Protein AF-A0A0R2JMX4-F1 (afdb_monomer)

Foldseek 3Di:
DDDFPPDVPFDWAWLQVLCVLLVHHSVCCVPPPVPDPLLCVLFVDWGDDDTIITGPVSSVVSSVPDPPDD

Radius of gyration: 11.61 Å; Cα contacts (8 Å, |Δi|>4): 79; chains: 1; bounding box: 35×23×24 Å

Nearest PDB structures (foldseek):
  4p0y-assembly2_B  TM=7.489E-01  e=2.304E-01  Enterococcus faecalis
  6i7d-assembly2_B  TM=4.444E-01  e=5.900E+00  Plasmodium falciparum 3D7
  5uv5-assembly1_B  TM=3.119E-01  e=6.288E+00  Human immunodeficiency virus type 1 BH10
  1tv6-assembly1_B  TM=2.817E-01  e=9.813E+00  Human immunodeficiency virus type 1 BH10

Solvent-accessible surface area (backbone atoms only — not comparable to full-atom values): 4247 Å² total; per-residue (Å²): 132,86,76,78,75,75,56,93,89,55,65,67,30,46,60,56,54,49,14,53,76,65,76,43,52,47,67,57,30,58,78,65,36,67,79,29,70,67,48,45,63,56,35,66,59,52,48,84,67,98,81,36,30,34,36,43,68,31,54,55,48,42,49,73,74,38,89,72,74,128

Structure (mmCIF, N/CA/C/O backbone):
data_AF-A0A0R2JMX4-F1
#
_entry.id   AF-A0A0R2JMX4-F1
#
loop_
_atom_site.group_PDB
_atom_site.id
_atom_site.type_symbol
_atom_site.label_atom_id
_atom_site.label_alt_id
_atom_site.label_comp_id
_atom_site.label_asym_id
_atom_site.label_entity_id
_atom_site.label_seq_id
_atom_site.pdbx_PDB_ins_code
_atom_site.Cartn_x
_atom_site.Cartn_y
_atom_site.Cartn_z
_atom_site.occupancy
_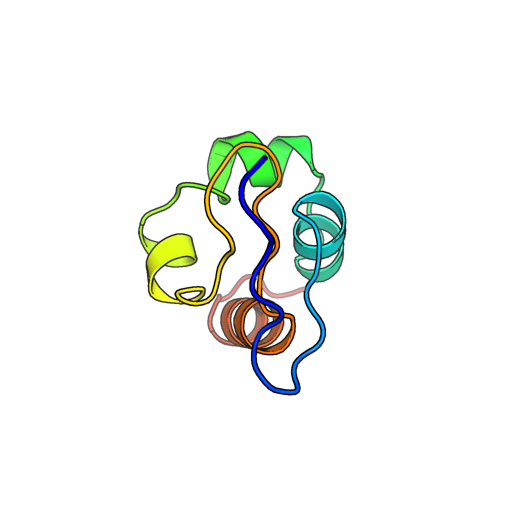atom_site.B_iso_or_equiv
_atom_site.auth_seq_id
_atom_site.auth_comp_id
_atom_site.auth_asym_id
_atom_site.auth_atom_id
_atom_site.pdbx_PDB_model_num
ATOM 1 N N . MET A 1 1 ? 19.382 7.312 -11.819 1.00 33.62 1 MET A N 1
ATOM 2 C CA . MET A 1 1 ? 17.944 6.962 -11.786 1.00 33.62 1 MET A CA 1
ATOM 3 C C . MET A 1 1 ? 17.838 5.459 -11.572 1.00 33.62 1 MET A C 1
ATOM 5 O O . MET A 1 1 ? 18.285 4.709 -12.430 1.00 33.62 1 MET A O 1
ATOM 9 N N . GLY A 1 2 ? 17.398 5.020 -10.388 1.00 39.25 2 GLY A N 1
ATOM 10 C CA . GLY A 1 2 ? 17.305 3.594 -10.056 1.00 39.25 2 GLY A CA 1
ATOM 11 C C . GLY A 1 2 ? 16.253 2.918 -10.930 1.00 39.25 2 GLY A C 1
ATOM 12 O O . GLY A 1 2 ? 15.116 3.376 -10.983 1.00 39.25 2 GLY A O 1
ATOM 13 N N . LYS A 1 3 ? 16.644 1.873 -11.663 1.00 36.06 3 LYS A N 1
ATOM 14 C CA . LYS A 1 3 ? 15.719 1.089 -12.484 1.00 36.06 3 LYS A CA 1
ATOM 15 C C . LYS A 1 3 ? 14.702 0.423 -11.556 1.00 36.06 3 LYS A C 1
ATOM 17 O O . LYS A 1 3 ? 15.099 -0.324 -10.664 1.00 36.06 3 LYS A O 1
ATOM 22 N N . ALA A 1 4 ? 13.412 0.681 -11.767 1.00 49.00 4 ALA A N 1
ATOM 23 C CA . ALA A 1 4 ? 12.364 -0.162 -11.210 1.00 49.00 4 ALA A CA 1
ATOM 24 C C . ALA A 1 4 ? 12.627 -1.587 -11.708 1.00 49.00 4 ALA A C 1
ATOM 26 O O . ALA A 1 4 ? 12.653 -1.818 -12.915 1.00 49.00 4 ALA A O 1
ATOM 27 N N . ILE A 1 5 ? 12.916 -2.515 -10.800 1.00 48.44 5 ILE A N 1
ATOM 28 C CA . ILE A 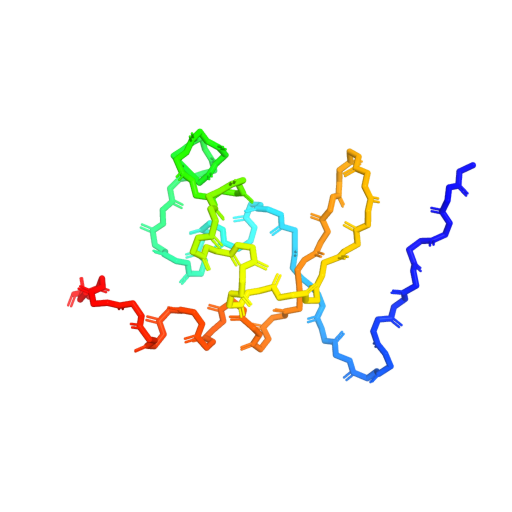1 5 ? 12.988 -3.933 -11.138 1.00 48.44 5 ILE A CA 1
ATOM 29 C C . ILE A 1 5 ? 11.527 -4.367 -11.296 1.00 48.44 5 ILE A C 1
ATOM 31 O O . ILE A 1 5 ? 10.821 -4.388 -10.285 1.00 48.44 5 ILE A O 1
ATOM 35 N N . PRO A 1 6 ? 11.023 -4.651 -12.512 1.00 50.34 6 PRO A N 1
ATOM 36 C CA . PRO A 1 6 ? 9.690 -5.216 -12.643 1.00 50.34 6 PRO A CA 1
ATOM 37 C C . PRO A 1 6 ? 9.690 -6.549 -11.897 1.00 50.34 6 PRO A C 1
ATOM 39 O O . PRO A 1 6 ? 10.554 -7.400 -12.135 1.00 50.34 6 PRO A O 1
ATOM 42 N N . TYR A 1 7 ? 8.761 -6.716 -10.954 1.00 55.47 7 TYR A N 1
ATOM 43 C CA . TYR A 1 7 ? 8.545 -8.004 -10.302 1.00 55.47 7 TYR A CA 1
ATOM 44 C C . TYR A 1 7 ? 8.378 -9.048 -11.396 1.00 55.47 7 TYR A C 1
ATOM 46 O O . TYR A 1 7 ? 7.564 -8.852 -12.297 1.00 55.47 7 TYR A O 1
ATOM 54 N N . LYS A 1 8 ? 9.192 -10.111 -11.359 1.00 47.09 8 LYS A N 1
ATOM 55 C CA . LYS A 1 8 ? 9.193 -11.183 -12.362 1.00 47.09 8 LYS A CA 1
ATOM 56 C C . LYS A 1 8 ? 7.762 -11.725 -12.534 1.00 47.09 8 LYS A C 1
ATOM 58 O O . LYS A 1 8 ? 7.338 -12.581 -11.770 1.00 47.09 8 LYS A O 1
ATOM 63 N N . GLY A 1 9 ? 7.029 -11.198 -13.519 1.00 53.50 9 GLY A N 1
ATOM 64 C CA . GLY A 1 9 ? 5.705 -11.657 -13.947 1.00 53.50 9 GLY A CA 1
ATOM 65 C C . GLY A 1 9 ? 4.464 -10.998 -13.322 1.00 53.50 9 GLY A C 1
ATOM 66 O O . GLY A 1 9 ? 3.369 -11.453 -13.632 1.00 53.50 9 GLY A O 1
ATOM 67 N N . GLY A 1 10 ? 4.576 -9.965 -12.477 1.00 63.97 10 GLY A N 1
ATOM 68 C CA . GLY A 1 10 ? 3.415 -9.374 -11.786 1.00 63.97 10 GLY A CA 1
ATOM 69 C C . GLY A 1 10 ? 3.123 -7.920 -12.166 1.00 63.97 10 GLY A C 1
ATOM 70 O O . GLY A 1 10 ? 4.042 -7.107 -12.236 1.00 63.97 10 GLY A O 1
ATOM 71 N N . ALA A 1 11 ? 1.845 -7.579 -12.369 1.00 83.19 11 ALA A N 1
ATOM 72 C CA . ALA A 1 11 ? 1.414 -6.192 -12.547 1.00 83.19 11 ALA A CA 1
ATOM 73 C C . ALA A 1 11 ? 1.659 -5.389 -11.258 1.00 83.19 11 ALA A C 1
ATOM 75 O O . ALA A 1 11 ? 1.281 -5.824 -10.164 1.00 83.19 11 ALA A O 1
ATOM 76 N N . THR A 1 12 ? 2.295 -4.225 -11.383 1.00 87.94 12 THR A N 1
ATOM 77 C C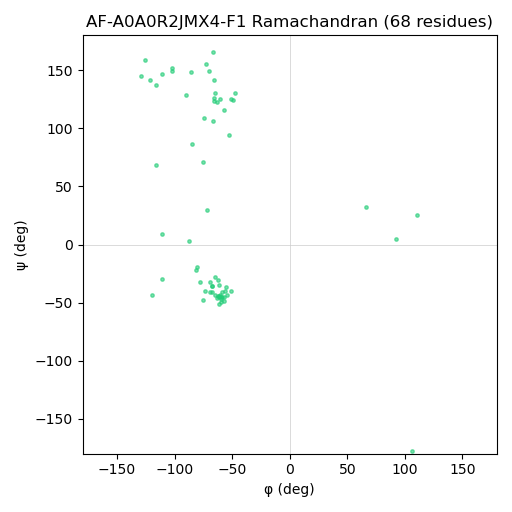A . THR A 1 12 ? 2.453 -3.277 -10.280 1.00 87.94 12 THR A CA 1
ATOM 78 C C . THR A 1 12 ? 1.472 -2.127 -10.404 1.00 87.94 12 THR A C 1
ATOM 80 O O . THR A 1 12 ? 1.067 -1.762 -11.503 1.00 87.94 12 THR A O 1
ATOM 83 N N . VAL A 1 13 ? 1.112 -1.556 -9.261 1.00 88.44 13 VAL A N 1
ATOM 84 C CA . VAL A 1 13 ? 0.230 -0.399 -9.145 1.00 88.44 13 VAL A CA 1
ATOM 85 C C . VAL A 1 13 ? 0.945 0.738 -8.435 1.00 88.44 13 VAL A C 1
ATOM 87 O O . VAL A 1 13 ? 1.723 0.537 -7.501 1.00 88.44 13 VAL A O 1
ATOM 90 N N . THR A 1 14 ? 0.697 1.953 -8.889 1.00 90.44 14 THR A N 1
ATOM 91 C CA . THR A 1 14 ? 1.127 3.187 -8.236 1.00 90.44 14 THR A CA 1
ATOM 92 C C . THR A 1 14 ? 0.414 3.373 -6.890 1.00 90.44 14 THR A C 1
ATOM 94 O O . THR A 1 14 ? -0.600 2.726 -6.622 1.00 90.44 14 THR A O 1
ATOM 97 N N . PRO A 1 15 ? 0.889 4.289 -6.030 1.00 89.50 15 PRO A N 1
ATOM 98 C CA . PRO A 1 15 ? 0.181 4.637 -4.800 1.00 89.50 15 PRO A CA 1
ATOM 99 C C . PRO A 1 15 ? -1.271 5.088 -5.014 1.00 89.50 15 PRO A C 1
ATOM 101 O O . PRO A 1 15 ? -2.137 4.732 -4.222 1.00 89.50 15 PRO A O 1
ATOM 104 N N . GLY A 1 16 ? -1.562 5.824 -6.093 1.00 90.12 16 GLY A N 1
ATOM 105 C CA . GLY A 1 16 ? -2.928 6.264 -6.408 1.00 90.12 16 GLY A CA 1
ATOM 106 C C . GLY A 1 16 ? -3.845 5.113 -6.830 1.00 90.12 16 GLY A C 1
ATOM 107 O O . GLY A 1 16 ? -4.992 5.027 -6.390 1.00 90.12 16 GLY A O 1
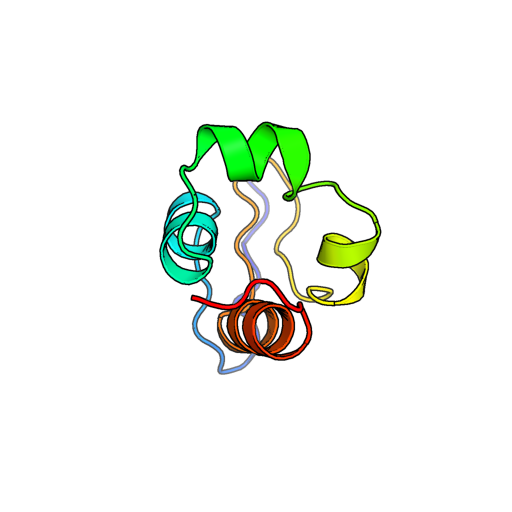ATOM 108 N N . GLU A 1 17 ? -3.328 4.180 -7.626 1.00 91.44 17 GLU A N 1
ATOM 109 C CA . GLU A 1 17 ? -4.057 2.965 -7.999 1.00 91.44 17 GLU A CA 1
ATOM 110 C C . GLU A 1 17 ? -4.264 2.050 -6.785 1.00 91.44 17 GLU A C 1
ATOM 112 O O . GLU A 1 17 ? -5.360 1.530 -6.593 1.00 91.44 17 GLU A O 1
ATOM 117 N N . ALA A 1 18 ? -3.259 1.908 -5.913 1.00 90.56 18 ALA A N 1
ATOM 118 C CA . ALA A 1 18 ? -3.393 1.157 -4.667 1.00 90.56 18 ALA A CA 1
ATOM 119 C C . ALA A 1 18 ? -4.469 1.763 -3.750 1.00 90.56 18 ALA A C 1
ATOM 121 O O . ALA A 1 18 ? -5.298 1.028 -3.220 1.00 90.56 18 ALA A O 1
ATOM 122 N N . ALA A 1 19 ? -4.510 3.092 -3.610 1.00 91.31 19 ALA A N 1
ATOM 123 C CA . ALA A 1 19 ? -5.558 3.785 -2.863 1.00 91.31 19 ALA A CA 1
ATOM 124 C C . ALA A 1 19 ? -6.955 3.502 -3.443 1.00 91.31 19 ALA A C 1
ATOM 126 O O . ALA A 1 19 ? -7.870 3.139 -2.704 1.00 91.31 19 ALA A O 1
ATOM 127 N N . THR A 1 20 ? -7.083 3.576 -4.772 1.00 92.25 20 THR A N 1
ATOM 128 C CA . THR A 1 20 ? -8.333 3.289 -5.493 1.00 92.25 20 THR A CA 1
ATOM 129 C C . THR A 1 20 ? -8.808 1.857 -5.246 1.00 92.25 20 THR A C 1
ATOM 131 O O . THR A 1 20 ? -9.974 1.646 -4.922 1.00 92.25 20 THR A O 1
ATOM 134 N N . LEU A 1 21 ? -7.906 0.871 -5.320 1.00 90.75 21 LEU A N 1
ATOM 135 C CA . LEU A 1 21 ? -8.224 -0.539 -5.052 1.00 90.75 21 LEU A CA 1
ATOM 136 C C . LEU A 1 21 ? -8.687 -0.781 -3.614 1.00 90.75 21 LEU A C 1
ATOM 138 O O . LEU A 1 21 ? -9.492 -1.673 -3.367 1.00 90.75 21 LEU A O 1
ATOM 142 N N . LEU A 1 22 ? -8.187 0.013 -2.670 1.00 90.00 22 LEU A N 1
ATOM 143 C CA . LEU A 1 22 ? -8.556 -0.061 -1.259 1.00 90.00 22 LEU A CA 1
ATOM 144 C C . LEU A 1 22 ? -9.794 0.783 -0.913 1.00 90.00 22 LEU A C 1
ATOM 146 O O . LEU A 1 22 ? -10.162 0.864 0.260 1.00 90.00 22 LEU A O 1
ATOM 150 N N . GLY A 1 23 ? -10.425 1.426 -1.902 1.00 91.31 23 GLY A N 1
ATOM 151 C CA . GLY A 1 23 ? -11.590 2.287 -1.694 1.00 91.31 23 GLY A CA 1
ATOM 152 C C . GLY A 1 23 ? -11.272 3.550 -0.888 1.00 91.31 23 GLY A C 1
ATOM 153 O O . GLY A 1 23 ? -12.100 4.003 -0.096 1.00 91.31 23 GLY A O 1
ATOM 154 N N . LYS A 1 24 ? -10.057 4.096 -1.027 1.00 91.62 24 LYS A N 1
ATOM 155 C CA . LYS A 1 24 ? -9.573 5.279 -0.297 1.00 91.62 24 LYS A CA 1
ATOM 156 C C . LYS A 1 24 ? -9.064 6.354 -1.253 1.00 91.62 24 LYS A C 1
ATOM 158 O O . LYS A 1 24 ? -8.687 6.074 -2.388 1.00 91.62 24 LYS A O 1
ATOM 163 N N . THR A 1 25 ? -9.022 7.598 -0.779 1.00 93.38 25 THR A N 1
ATOM 164 C CA . THR A 1 25 ? -8.349 8.683 -1.502 1.00 93.38 25 THR A CA 1
ATOM 165 C C . THR A 1 25 ? -6.833 8.515 -1.422 1.00 93.38 25 THR A C 1
ATOM 167 O O . THR A 1 25 ? -6.313 7.901 -0.484 1.00 93.38 25 THR A O 1
ATOM 170 N N . TYR A 1 26 ? -6.118 9.078 -2.399 1.00 92.19 26 TYR A N 1
ATOM 171 C CA . TYR A 1 26 ? -4.655 9.085 -2.389 1.00 92.19 26 TYR A CA 1
ATOM 172 C C . TYR A 1 26 ? -4.100 9.737 -1.116 1.00 92.19 26 TYR A C 1
ATOM 174 O O . TYR A 1 26 ? -3.235 9.145 -0.479 1.00 92.19 26 TYR A O 1
ATOM 182 N N . ASP A 1 27 ? -4.640 10.888 -0.707 1.00 93.31 27 ASP A N 1
ATOM 183 C CA . ASP A 1 27 ? -4.176 11.604 0.488 1.00 93.31 27 ASP A CA 1
ATOM 184 C C . ASP A 1 27 ? -4.350 10.753 1.751 1.00 93.31 27 ASP A C 1
ATOM 186 O O . ASP A 1 27 ? -3.413 10.573 2.525 1.00 93.31 27 ASP A O 1
ATOM 190 N N . TRP A 1 28 ? -5.515 10.112 1.915 1.00 92.50 28 TRP A N 1
ATOM 191 C CA . TRP A 1 28 ? -5.740 9.218 3.049 1.00 92.50 28 TRP A CA 1
ATOM 192 C C . TRP A 1 28 ? -4.757 8.045 3.039 1.00 92.50 28 TRP A C 1
ATOM 194 O O . TRP A 1 28 ? -4.184 7.711 4.078 1.00 92.50 28 TRP A O 1
ATOM 204 N N . PHE A 1 29 ? -4.545 7.428 1.871 1.00 91.50 29 PHE A N 1
ATOM 205 C CA . PHE A 1 29 ? -3.586 6.339 1.708 1.00 91.50 29 PHE A CA 1
ATOM 206 C C . PHE A 1 29 ? -2.170 6.790 2.071 1.00 91.50 29 PHE A C 1
ATOM 208 O O . PHE A 1 29 ? -1.498 6.093 2.829 1.00 91.50 29 PHE A O 1
ATOM 215 N N . HIS A 1 30 ? -1.734 7.945 1.570 1.00 89.88 30 HIS A N 1
ATOM 216 C CA . HIS A 1 30 ? -0.408 8.505 1.812 1.00 89.88 30 HIS A CA 1
ATOM 217 C C . HIS A 1 30 ? -0.159 8.754 3.302 1.00 89.88 30 HIS A C 1
ATOM 219 O O . HIS A 1 30 ? 0.839 8.281 3.848 1.00 89.88 30 HIS A O 1
ATOM 225 N N . ASP A 1 31 ? -1.105 9.422 3.963 1.00 91.88 31 ASP A N 1
ATOM 226 C CA . ASP A 1 31 ? -0.942 9.887 5.339 1.00 91.88 31 ASP A CA 1
ATOM 227 C C . ASP A 1 31 ? -1.128 8.770 6.372 1.00 91.88 31 ASP A C 1
ATOM 229 O O . ASP A 1 31 ? -0.484 8.774 7.420 1.00 91.88 31 ASP A O 1
ATOM 233 N N . ASN A 1 32 ? -1.996 7.792 6.087 1.00 89.44 32 ASN A N 1
ATOM 234 C CA . ASN A 1 32 ? -2.423 6.811 7.090 1.00 89.44 32 ASN A CA 1
ATOM 235 C C . ASN A 1 32 ? -1.912 5.396 6.823 1.00 89.44 32 ASN A C 1
ATOM 237 O O . ASN A 1 32 ? -1.737 4.621 7.767 1.00 89.44 32 ASN A O 1
ATOM 241 N N . LEU A 1 33 ? -1.696 5.021 5.558 1.00 90.19 33 LEU A N 1
ATOM 242 C CA . LEU A 1 33 ? -1.523 3.616 5.192 1.00 90.19 33 LEU A CA 1
ATOM 243 C C . LEU A 1 33 ? -0.176 3.299 4.548 1.00 90.19 33 LEU A C 1
ATOM 245 O O . LEU A 1 33 ? 0.441 2.305 4.934 1.00 90.19 33 LEU A O 1
ATOM 249 N N . GLN A 1 34 ? 0.293 4.135 3.622 1.00 88.50 34 GLN A N 1
ATOM 250 C CA . GLN A 1 34 ? 1.448 3.899 2.755 1.00 88.50 34 GLN A CA 1
ATOM 251 C C . GLN A 1 34 ? 2.703 3.467 3.524 1.00 88.50 34 GLN A C 1
ATOM 253 O O . GLN A 1 34 ? 3.440 2.584 3.077 1.00 88.50 34 GLN A O 1
ATOM 258 N N . TYR A 1 35 ? 2.925 4.083 4.684 1.00 87.06 35 TYR A N 1
ATOM 259 C CA . TYR A 1 35 ? 4.074 3.831 5.556 1.00 87.06 35 TYR A CA 1
ATOM 260 C C . TYR A 1 35 ? 3.694 3.136 6.867 1.00 87.06 35 TYR A C 1
ATOM 262 O O . TYR A 1 35 ? 4.517 3.005 7.773 1.00 87.06 35 TYR A O 1
ATOM 270 N N . SER A 1 36 ? 2.449 2.676 6.992 1.00 89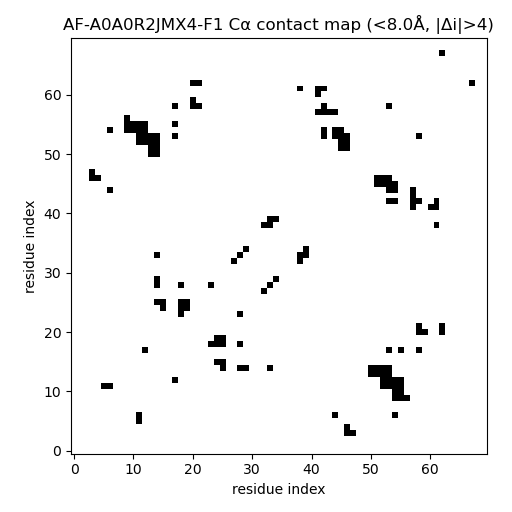.25 36 SER A N 1
ATOM 271 C CA . SER A 1 36 ? 2.025 1.922 8.166 1.00 89.25 36 SER A CA 1
ATOM 272 C C . SER A 1 36 ? 2.758 0.579 8.224 1.00 89.25 36 SER A C 1
ATOM 274 O O . SER A 1 36 ? 2.952 -0.096 7.208 1.00 89.25 36 SER A O 1
ATOM 276 N N . LYS A 1 37 ? 3.128 0.146 9.436 1.00 88.94 37 LYS A N 1
ATOM 277 C CA . LYS A 1 37 ? 3.789 -1.155 9.644 1.00 88.94 37 LYS A CA 1
ATOM 278 C C . LYS A 1 37 ? 2.959 -2.311 9.083 1.00 88.94 37 LYS A C 1
ATOM 280 O O . LYS A 1 37 ? 3.519 -3.209 8.466 1.00 88.94 37 LYS A O 1
ATOM 285 N N . LYS A 1 38 ? 1.633 -2.260 9.262 1.00 88.81 38 LYS A N 1
ATOM 286 C CA . LYS A 1 38 ? 0.701 -3.286 8.776 1.00 88.81 38 LYS A CA 1
ATOM 287 C C . LYS A 1 38 ? 0.754 -3.397 7.252 1.00 88.81 38 LYS A C 1
ATOM 289 O O . LYS A 1 38 ? 0.964 -4.485 6.729 1.00 88.81 38 LYS A O 1
ATOM 294 N N . PHE A 1 39 ? 0.618 -2.276 6.546 1.00 89.25 39 PHE A N 1
ATOM 295 C CA . PHE A 1 39 ? 0.663 -2.270 5.086 1.00 89.25 39 PHE A CA 1
ATOM 296 C C . PHE A 1 39 ? 2.039 -2.682 4.560 1.00 89.25 39 PHE A C 1
ATOM 298 O O . PHE A 1 39 ? 2.129 -3.505 3.663 1.00 89.25 39 PHE A O 1
ATOM 305 N N . MET A 1 40 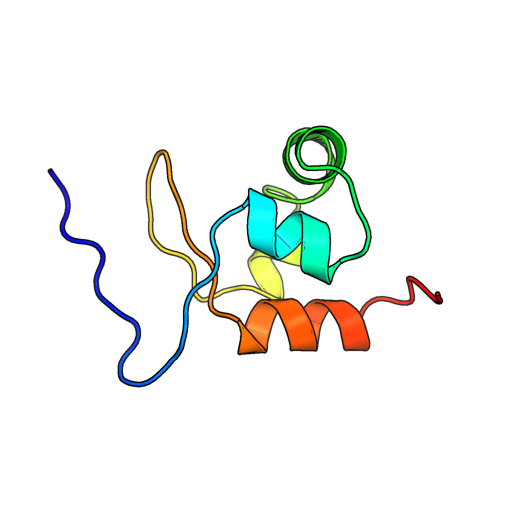? 3.126 -2.181 5.153 1.00 87.00 40 MET A N 1
ATOM 306 C CA . MET A 1 40 ? 4.480 -2.550 4.729 1.00 87.00 40 MET A CA 1
ATOM 307 C C . MET A 1 40 ? 4.823 -4.028 4.964 1.00 87.00 40 MET A C 1
ATOM 309 O O . MET A 1 40 ? 5.671 -4.552 4.240 1.00 87.00 40 MET A O 1
ATOM 313 N N . HIS A 1 41 ? 4.202 -4.665 5.962 1.00 88.56 41 HIS A N 1
ATOM 314 C CA . HIS A 1 41 ? 4.347 -6.091 6.258 1.00 88.56 41 HIS A CA 1
ATOM 315 C C . HIS A 1 41 ? 3.575 -6.962 5.260 1.00 88.56 41 HIS A C 1
ATOM 317 O O . HIS A 1 41 ? 4.131 -7.907 4.709 1.00 88.56 41 HIS A O 1
ATOM 323 N N . GLU A 1 42 ? 2.312 -6.620 4.999 1.00 88.94 42 GLU A N 1
ATOM 324 C CA . GLU A 1 42 ? 1.439 -7.380 4.092 1.00 88.94 42 GLU A CA 1
ATOM 325 C C . GLU A 1 42 ? 1.675 -7.070 2.607 1.00 88.94 42 GLU A C 1
ATOM 327 O O . GLU A 1 42 ? 1.325 -7.874 1.745 1.00 88.94 42 GLU A O 1
ATOM 332 N N . VAL A 1 43 ? 2.303 -5.930 2.307 1.00 88.88 43 VAL A N 1
ATOM 333 C CA . VAL A 1 43 ? 2.742 -5.511 0.969 1.00 88.88 43 VAL A CA 1
ATOM 334 C C . VAL A 1 43 ? 4.274 -5.407 0.948 1.00 88.88 43 VAL A C 1
ATOM 336 O O . VAL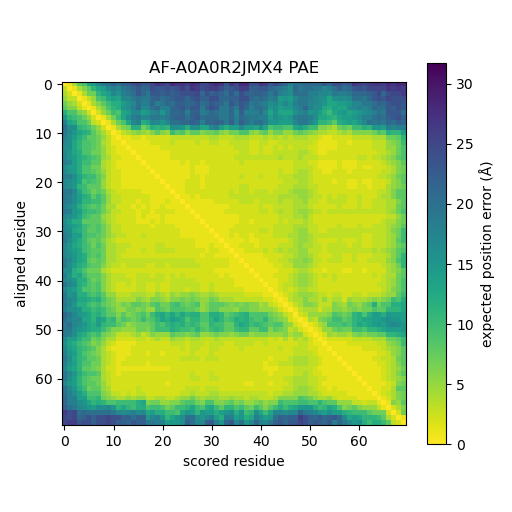 A 1 43 ? 4.852 -4.308 0.875 1.00 88.88 43 VAL A O 1
ATOM 339 N N . PRO A 1 44 ? 4.978 -6.552 1.059 1.00 82.56 44 PRO A N 1
ATOM 340 C CA . PRO A 1 44 ? 6.435 -6.574 1.096 1.00 82.56 44 PRO A CA 1
ATOM 341 C C . PRO A 1 44 ? 7.030 -6.192 -0.263 1.00 82.56 44 PRO A C 1
ATOM 343 O O . PRO A 1 44 ? 8.079 -5.541 -0.312 1.00 82.56 44 PRO A O 1
ATOM 346 N N . ASN A 1 45 ? 6.340 -6.526 -1.360 1.00 78.75 45 ASN A N 1
ATOM 347 C CA . ASN A 1 45 ? 6.794 -6.279 -2.721 1.00 78.75 45 ASN A CA 1
ATOM 348 C C . ASN A 1 45 ? 6.430 -4.855 -3.168 1.00 78.75 45 ASN A C 1
ATOM 350 O O . ASN A 1 45 ? 5.390 -4.621 -3.788 1.00 78.75 45 ASN A O 1
ATOM 354 N N . LYS A 1 46 ? 7.315 -3.901 -2.853 1.00 77.12 46 LYS A N 1
ATOM 355 C CA . LYS A 1 46 ? 7.279 -2.521 -3.370 1.00 77.12 46 LYS A CA 1
ATOM 356 C C . LYS A 1 46 ? 8.614 -2.047 -3.949 1.00 77.12 46 LYS A C 1
ATOM 358 O O . LYS A 1 46 ? 9.675 -2.407 -3.426 1.00 77.12 46 LYS A O 1
ATOM 363 N N . THR A 1 47 ? 8.580 -1.234 -5.005 1.00 75.81 47 THR A N 1
ATOM 364 C CA . THR A 1 47 ? 9.798 -0.579 -5.504 1.00 75.81 47 THR A CA 1
ATOM 365 C C . THR A 1 47 ? 10.261 0.487 -4.507 1.00 75.81 47 THR A C 1
ATOM 367 O O . THR A 1 47 ? 9.463 1.060 -3.764 1.00 75.81 47 THR A O 1
ATOM 370 N N . SER A 1 48 ? 11.569 0.731 -4.427 1.00 68.81 48 SER A N 1
ATOM 371 C CA . SER A 1 48 ? 12.138 1.725 -3.512 1.00 68.81 48 SER A CA 1
ATOM 372 C C . SER A 1 48 ? 12.145 3.133 -4.124 1.00 68.81 48 SER A C 1
ATOM 374 O O . SER A 1 48 ? 12.324 3.303 -5.328 1.00 68.81 48 SER A O 1
ATOM 376 N N . GLY A 1 49 ? 12.003 4.157 -3.273 1.00 66.75 49 GLY A N 1
ATOM 377 C CA . GLY A 1 49 ? 12.163 5.571 -3.640 1.00 66.75 49 GLY A CA 1
ATOM 378 C C . GLY A 1 49 ? 10.862 6.378 -3.751 1.00 66.75 49 GLY A C 1
ATOM 379 O O . GLY A 1 49 ? 9.767 5.886 -3.479 1.00 66.75 49 GLY A O 1
ATOM 380 N N . ARG A 1 50 ? 10.994 7.659 -4.137 1.00 57.59 50 ARG A N 1
ATOM 381 C CA . ARG A 1 50 ? 9.857 8.538 -4.468 1.00 57.59 50 ARG A CA 1
ATOM 382 C C . ARG A 1 50 ? 9.193 7.999 -5.741 1.00 57.59 50 ARG A C 1
ATOM 384 O O . ARG A 1 50 ? 9.771 8.126 -6.815 1.00 57.59 50 ARG A O 1
ATOM 391 N N . GLY A 1 51 ? 8.024 7.374 -5.605 1.00 67.56 51 GLY A N 1
ATOM 392 C CA . GLY A 1 51 ? 7.337 6.666 -6.697 1.00 67.56 51 GLY A CA 1
ATOM 393 C C . GLY A 1 51 ? 7.295 5.144 -6.539 1.00 67.56 51 GLY A C 1
ATOM 394 O O . GLY A 1 51 ? 7.209 4.433 -7.538 1.00 67.56 51 GLY A O 1
ATOM 395 N N . ALA A 1 52 ? 7.379 4.646 -5.300 1.00 77.62 52 ALA A N 1
ATOM 396 C CA . ALA A 1 52 ? 7.183 3.236 -4.987 1.00 77.62 52 ALA A CA 1
ATOM 397 C C . ALA A 1 52 ? 5.894 2.701 -5.634 1.00 77.62 52 ALA A C 1
ATOM 399 O O . ALA A 1 52 ? 4.815 3.244 -5.409 1.00 77.62 52 ALA A O 1
ATOM 400 N N . THR A 1 53 ? 6.009 1.639 -6.424 1.00 87.25 53 THR A N 1
ATOM 401 C CA . THR A 1 53 ? 4.880 0.859 -6.929 1.00 87.25 53 THR A CA 1
ATOM 402 C C . THR A 1 53 ? 4.767 -0.424 -6.123 1.00 87.25 53 THR A C 1
ATOM 404 O O . THR A 1 53 ? 5.768 -0.938 -5.624 1.00 87.25 53 THR A O 1
ATOM 407 N N . TYR A 1 54 ? 3.550 -0.927 -5.975 1.00 88.12 54 TYR A N 1
ATOM 408 C CA . TYR A 1 54 ? 3.206 -2.096 -5.174 1.00 88.12 54 TYR A CA 1
ATOM 409 C C . TYR A 1 54 ? 2.792 -3.238 -6.084 1.00 88.12 54 TYR A C 1
ATOM 411 O O . TYR A 1 54 ? 2.169 -3.009 -7.118 1.00 88.12 54 TYR A O 1
ATOM 419 N N . LEU A 1 55 ? 3.091 -4.474 -5.705 1.00 90.25 55 LEU A N 1
ATOM 420 C CA . LEU A 1 55 ? 2.565 -5.625 -6.424 1.00 90.25 55 LEU A CA 1
ATOM 421 C C . LEU A 1 55 ? 1.036 -5.688 -6.267 1.00 90.25 55 LEU A C 1
ATOM 423 O O . LEU A 1 55 ? 0.526 -5.703 -5.147 1.00 90.25 55 LEU A O 1
ATOM 427 N N . TYR A 1 56 ? 0.298 -5.755 -7.380 1.00 88.38 56 TYR A N 1
ATOM 428 C CA . TYR A 1 56 ? -1.172 -5.763 -7.368 1.00 88.38 56 TYR A CA 1
ATOM 429 C C . TYR A 1 56 ? -1.743 -6.877 -6.478 1.00 88.38 56 TYR A C 1
ATOM 431 O O . TYR A 1 56 ? -2.659 -6.644 -5.690 1.00 88.38 56 TYR A O 1
ATOM 439 N N . SER A 1 57 ? -1.172 -8.084 -6.555 1.00 88.38 57 SER A N 1
ATOM 440 C CA . SER A 1 57 ? -1.617 -9.230 -5.754 1.00 88.38 57 SER A CA 1
ATOM 441 C C . SER A 1 57 ? -1.474 -8.998 -4.254 1.00 88.38 57 SER A C 1
ATOM 443 O O . SER A 1 57 ? -2.320 -9.458 -3.492 1.00 88.38 57 SER A O 1
ATOM 445 N N . ASP A 1 58 ? -0.441 -8.271 -3.830 1.00 90.38 58 ASP A N 1
ATOM 446 C CA . ASP A 1 58 ? -0.210 -7.968 -2.420 1.00 90.38 58 ASP A CA 1
ATOM 447 C C . ASP A 1 58 ? -1.208 -6.921 -1.923 1.00 90.38 58 ASP A C 1
ATOM 449 O O . ASP A 1 58 ? -1.769 -7.078 -0.842 1.00 90.38 58 ASP A O 1
ATOM 453 N N . VAL A 1 59 ? -1.514 -5.904 -2.738 1.00 90.81 59 VAL A N 1
ATOM 454 C CA . VAL A 1 59 ? -2.559 -4.914 -2.421 1.00 90.81 59 VAL A CA 1
ATOM 455 C C . VAL A 1 59 ? -3.930 -5.590 -2.312 1.00 90.81 59 VAL A C 1
ATOM 457 O O . VAL A 1 59 ? -4.659 -5.357 -1.349 1.00 90.81 59 VAL A O 1
ATOM 460 N N . MET A 1 60 ? -4.269 -6.489 -3.240 1.00 89.69 60 MET A N 1
ATOM 461 C CA . MET A 1 60 ? -5.526 -7.247 -3.187 1.00 89.69 60 MET A CA 1
ATOM 462 C C . MET A 1 60 ? -5.573 -8.236 -2.020 1.00 89.69 60 MET A C 1
ATOM 464 O O . MET A 1 60 ? -6.626 -8.440 -1.417 1.00 89.69 60 MET A O 1
ATOM 468 N N . ARG A 1 61 ? -4.443 -8.859 -1.670 1.00 89.88 61 ARG A N 1
ATOM 469 C CA . ARG A 1 61 ? -4.337 -9.687 -0.465 1.00 89.88 61 ARG A CA 1
ATOM 470 C C . ARG A 1 61 ? -4.549 -8.840 0.787 1.00 89.88 61 ARG A C 1
ATOM 472 O O . ARG A 1 61 ? -5.320 -9.244 1.652 1.00 89.88 61 ARG A O 1
ATOM 479 N N . PHE A 1 62 ? -3.917 -7.672 0.867 1.00 91.06 62 PHE A N 1
ATOM 480 C CA . PHE A 1 62 ? -4.092 -6.737 1.973 1.00 91.06 62 PHE A CA 1
ATOM 481 C C . PHE A 1 62 ? -5.550 -6.292 2.120 1.00 91.06 62 PHE A C 1
ATOM 483 O O . PHE A 1 62 ? -6.043 -6.244 3.246 1.00 91.06 62 PHE A O 1
ATOM 490 N N . LEU A 1 63 ? -6.244 -6.028 1.005 1.00 89.69 63 LEU A N 1
ATOM 491 C CA . LEU A 1 63 ? -7.680 -5.739 0.991 1.00 89.69 63 LEU A CA 1
ATOM 492 C C . LEU A 1 63 ? -8.486 -6.881 1.620 1.00 89.69 63 LEU A C 1
ATOM 494 O O . LEU A 1 63 ? -9.304 -6.628 2.489 1.00 89.69 63 LEU A O 1
ATOM 498 N N . ARG A 1 64 ? -8.225 -8.135 1.229 1.00 87.94 64 ARG A N 1
ATOM 499 C CA . ARG A 1 64 ? -8.944 -9.312 1.757 1.00 87.94 64 ARG 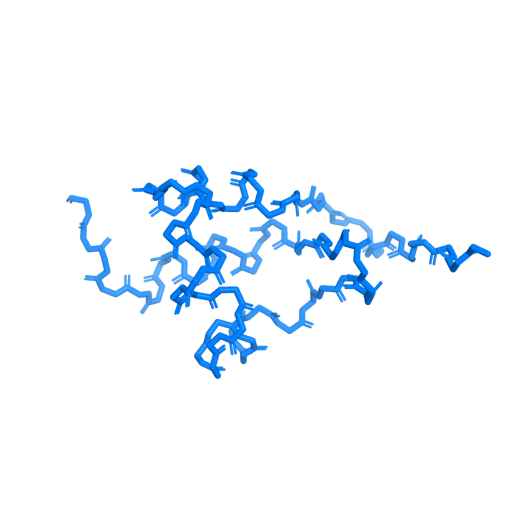A CA 1
ATOM 500 C C . ARG A 1 64 ? -8.670 -9.591 3.234 1.00 87.94 64 ARG A C 1
ATOM 502 O O . ARG A 1 64 ? -9.540 -10.102 3.924 1.00 87.94 64 ARG A O 1
ATOM 509 N N . LEU A 1 65 ? -7.443 -9.343 3.689 1.00 86.81 65 LEU A N 1
ATOM 510 C CA . LEU A 1 65 ? -7.025 -9.581 5.077 1.00 86.81 65 LEU A CA 1
ATOM 511 C C . LEU A 1 65 ? -7.432 -8.456 6.017 1.00 86.81 65 LEU A C 1
ATOM 513 O O . LEU A 1 65 ? -7.443 -8.621 7.236 1.00 86.81 65 LEU A O 1
ATOM 517 N N . SER A 1 66 ? -7.673 -7.279 5.464 1.00 80.56 66 SER A N 1
ATOM 518 C CA . SER A 1 66 ? -8.094 -6.157 6.259 1.00 80.56 66 SER A CA 1
ATOM 519 C C . SER A 1 66 ? -9.607 -6.139 6.334 1.00 80.56 66 SER A C 1
ATOM 521 O O . SER A 1 66 ? -10.280 -6.144 5.315 1.00 80.56 66 SER A O 1
ATOM 523 N N . ASP A 1 67 ? -10.124 -6.043 7.551 1.00 65.81 67 ASP A N 1
ATOM 524 C CA . ASP A 1 67 ? -11.557 -5.996 7.852 1.00 65.81 67 ASP A CA 1
ATOM 525 C C . ASP A 1 67 ? -12.206 -4.651 7.453 1.00 65.81 67 ASP A C 1
ATOM 527 O O . ASP A 1 67 ? -13.146 -4.170 8.081 1.00 65.81 67 ASP A O 1
ATOM 531 N N . TRP A 1 68 ? -11.672 -3.993 6.414 1.00 63.88 68 TRP A N 1
ATOM 532 C CA . TRP A 1 68 ? -12.316 -2.861 5.757 1.00 63.88 68 TRP A CA 1
ATOM 533 C C . TRP A 1 68 ? -13.444 -3.436 4.898 1.00 63.88 68 TRP A C 1
ATOM 535 O O . TRP A 1 68 ? -13.329 -3.502 3.675 1.00 63.88 68 TRP A O 1
ATOM 545 N N . GLY A 1 69 ? -14.501 -3.927 5.547 1.00 46.75 69 GLY A N 1
ATOM 546 C CA . GLY A 1 69 ? -15.750 -4.233 4.867 1.00 46.75 69 GLY A CA 1
ATOM 547 C C 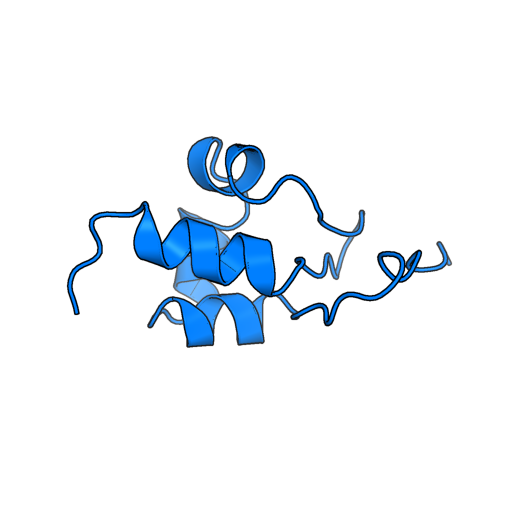. GLY A 1 69 ? -16.127 -3.053 3.974 1.00 46.75 69 GLY A C 1
ATOM 548 O O . GLY A 1 69 ? -16.063 -1.896 4.404 1.00 46.75 69 GLY A O 1
ATOM 549 N N . ILE A 1 70 ? -16.434 -3.351 2.716 1.00 46.97 70 ILE A N 1
ATOM 550 C CA . ILE A 1 70 ? -17.255 -2.460 1.900 1.00 46.97 70 ILE A CA 1
ATOM 551 C C . ILE A 1 70 ? -18.695 -2.654 2.366 1.00 46.97 70 ILE A C 1
ATOM 553 O O . ILE A 1 70 ? -19.066 -3.836 2.565 1.00 46.97 70 ILE A O 1
#

pLDDT: mean 79.43, std 16.63, range [33.62, 93.38]

Mean predicted aligned error: 6.83 Å

Organism: NCBI:txid1620

Secondary structure (DSSP, 8-state):
-PPP---TT--EE-HHHHHHHTT--HHHIIIIITT-HHHHHH---B--STT--EEHHHHHHHHHHS----

Sequence (70 aa):
MGKAIPYKGGATVTPGEAATLLGKTYDWFHDNLQYSKKFMHEVPNKTSGRGATYLYSDVMRFLRLSDWGI